Protein AF-A0A2N5K437-F1 (afdb_monomer)

Secondary structure (DSSP, 8-state):
--EEEEEEEEEEEEEE-STTS-EEEEEEEESSS---EEEEEEGGGBSS-S-GGG--TTEEEEEEEETTEEEEEEEEEESSHHHHHHHS-SSPPGGGTTS----EEEETTTTEEEES--EEETTEEE-TTT--B--

Sequence (135 aa):
MTDQRLMWVTEVHNFGGFFGGDTVTLSAVPWPEGEETTLTIDEKALDNIAARHTLAAEMLLRLDFSGERIDRAYLVAARDRTLLNQALPATPSAAALSRPTIRAYHCPACSLWFTGQPLQQGAQWVCTLCDQGLR

pLDDT: mean 89.68, std 11.96, range [52.19, 98.38]

Foldseek 3Di:
DWDKFKWAFAAWDDQDDDPPFTKTWTWTATPPGHDIDIDIATQQQEDFFQGRVLDGGQWIWIFIDDDRHTNHIYTFWGLDPVSVCSGGDPDDPPVPPPDDWDQWDADPVVSIIGGTAFDDDDPFGAHPPPRDTDD

Structure (mmCIF, N/CA/C/O backbone):
data_AF-A0A2N5K437-F1
#
_entry.id   AF-A0A2N5K437-F1
#
loop_
_atom_site.group_PDB
_atom_site.id
_atom_site.type_symbol
_atom_site.label_atom_id
_atom_site.label_alt_id
_atom_site.label_comp_id
_atom_site.label_asym_id
_atom_site.label_entity_id
_atom_site.label_seq_id
_atom_site.pdbx_PDB_ins_code
_atom_site.Cartn_x
_atom_site.Cartn_y
_atom_site.Cartn_z
_atom_site.occupancy
_atom_site.B_iso_or_equiv
_atom_site.auth_seq_id
_atom_site.auth_comp_id
_atom_site.auth_asym_id
_atom_site.auth_atom_id
_atom_site.pdbx_PDB_model_num
ATOM 1 N N . MET A 1 1 ? -10.573 -19.603 3.825 1.00 60.06 1 MET A N 1
ATOM 2 C CA . MET A 1 1 ? -9.928 -19.017 2.633 1.00 60.06 1 MET A CA 1
ATOM 3 C C . MET A 1 1 ? -9.698 -17.559 2.956 1.00 60.06 1 MET A C 1
ATOM 5 O O . MET A 1 1 ? -10.654 -16.915 3.361 1.00 60.06 1 MET A O 1
ATOM 9 N N . THR A 1 2 ? -8.458 -17.091 2.881 1.00 77.06 2 THR A N 1
ATOM 10 C CA . THR A 1 2 ? -8.138 -15.669 3.045 1.00 77.06 2 THR A CA 1
ATOM 11 C C . THR A 1 2 ? -8.431 -14.982 1.721 1.00 77.06 2 THR A C 1
ATOM 13 O O . THR A 1 2 ? -7.931 -15.430 0.689 1.00 77.06 2 THR A O 1
ATOM 16 N N . ASP A 1 3 ? -9.286 -13.966 1.742 1.00 92.50 3 ASP A N 1
ATOM 17 C CA . ASP A 1 3 ? -9.592 -13.171 0.554 1.00 92.50 3 ASP A CA 1
ATOM 18 C C . ASP A 1 3 ? -8.572 -12.036 0.455 1.00 92.50 3 ASP A C 1
ATOM 20 O O . ASP A 1 3 ? -8.419 -11.258 1.395 1.00 92.50 3 ASP A O 1
ATOM 24 N N . GLN A 1 4 ? -7.831 -11.982 -0.648 1.00 95.50 4 GLN A N 1
ATOM 25 C CA . GLN A 1 4 ? -6.765 -11.009 -0.842 1.00 95.50 4 GLN A CA 1
ATOM 26 C C . GLN A 1 4 ? -7.194 -9.953 -1.854 1.00 95.50 4 GLN A C 1
ATOM 28 O O . GLN A 1 4 ? -7.590 -10.281 -2.972 1.00 95.50 4 GLN A O 1
ATOM 33 N N . ARG A 1 5 ? -7.054 -8.676 -1.486 1.00 96.69 5 ARG A N 1
ATOM 34 C CA . ARG A 1 5 ? -7.463 -7.542 -2.325 1.00 96.69 5 ARG A CA 1
ATOM 35 C C . ARG A 1 5 ? -6.361 -6.501 -2.434 1.00 96.69 5 ARG A C 1
ATOM 37 O O . ARG A 1 5 ? -5.679 -6.203 -1.456 1.00 96.69 5 ARG A O 1
ATOM 44 N N . LEU A 1 6 ? -6.207 -5.930 -3.625 1.00 97.81 6 LEU A N 1
ATOM 45 C CA . LEU A 1 6 ? -5.368 -4.758 -3.852 1.00 97.81 6 LEU A CA 1
ATOM 46 C C . LEU A 1 6 ? -6.242 -3.508 -3.791 1.00 97.81 6 LEU A C 1
ATOM 48 O O . LEU A 1 6 ? -7.194 -3.390 -4.557 1.00 97.81 6 LEU A O 1
ATOM 52 N N . MET A 1 7 ? -5.911 -2.594 -2.884 1.00 98.38 7 MET A N 1
ATOM 53 C CA . MET A 1 7 ? -6.688 -1.391 -2.605 1.00 98.38 7 MET A CA 1
ATOM 54 C C . MET A 1 7 ? -5.792 -0.158 -2.714 1.00 98.38 7 MET A C 1
ATOM 56 O O . MET A 1 7 ? -4.755 -0.074 -2.053 1.00 98.38 7 MET A O 1
ATOM 60 N N . TRP A 1 8 ? -6.185 0.791 -3.554 1.00 98.31 8 TRP A N 1
ATOM 61 C CA . TRP A 1 8 ? -5.525 2.078 -3.719 1.00 98.31 8 TRP A CA 1
ATOM 62 C C . TRP A 1 8 ? -6.123 3.102 -2.763 1.00 98.31 8 TRP A C 1
ATOM 64 O O . TRP A 1 8 ? -7.309 3.411 -2.856 1.00 98.31 8 TRP A O 1
ATOM 74 N N . VAL A 1 9 ? -5.311 3.623 -1.849 1.00 98.31 9 VAL A N 1
ATOM 75 C CA . VAL A 1 9 ? -5.739 4.602 -0.846 1.00 98.31 9 VAL A CA 1
ATOM 76 C C . VAL A 1 9 ? -5.996 5.947 -1.521 1.00 98.31 9 VAL A C 1
ATOM 78 O O . VAL A 1 9 ? -5.093 6.523 -2.134 1.00 98.31 9 VAL A O 1
ATOM 81 N N . THR A 1 10 ? -7.215 6.458 -1.384 1.00 98.00 10 THR A N 1
ATOM 82 C CA . THR A 1 10 ? -7.635 7.756 -1.927 1.00 98.00 10 THR A CA 1
ATOM 83 C C . THR A 1 10 ? -7.561 8.856 -0.873 1.00 98.00 10 THR A C 1
ATOM 85 O O . THR A 1 10 ? -7.099 9.953 -1.172 1.00 98.00 10 THR A O 1
ATOM 88 N N . GLU A 1 11 ? -7.923 8.553 0.374 1.00 97.50 11 GLU A N 1
ATOM 89 C CA . GLU A 1 11 ? -7.914 9.509 1.485 1.00 97.50 11 GLU A CA 1
ATOM 90 C C . GLU A 1 11 ? -7.696 8.797 2.825 1.00 97.50 11 GLU A C 1
ATOM 92 O O . GLU A 1 11 ? -8.160 7.676 3.017 1.00 97.50 11 GLU A O 1
ATOM 97 N N . VAL A 1 12 ? -7.013 9.445 3.775 1.00 96.44 12 VAL A N 1
ATOM 98 C CA . VAL A 1 12 ? -6.880 8.954 5.156 1.00 96.44 12 VAL A CA 1
ATOM 99 C C . VAL A 1 12 ? -7.662 9.872 6.089 1.00 96.44 12 VAL A C 1
ATOM 101 O O . VAL A 1 12 ? -7.333 11.047 6.224 1.00 96.44 12 VAL A O 1
ATOM 104 N N . HIS A 1 13 ? -8.680 9.322 6.748 1.00 93.75 13 HIS A N 1
ATOM 105 C CA . HIS A 1 13 ? -9.656 10.089 7.529 1.00 93.75 13 HIS A CA 1
ATOM 106 C C . HIS A 1 13 ? -9.208 10.323 8.965 1.00 93.75 13 HIS A C 1
ATOM 108 O O . HIS A 1 13 ? -9.384 11.406 9.519 1.00 93.75 13 HIS A O 1
ATOM 114 N N . ASN A 1 14 ? -8.687 9.278 9.613 1.00 89.06 14 ASN A N 1
ATOM 115 C CA . ASN A 1 14 ? -8.371 9.326 11.036 1.00 89.06 14 ASN A CA 1
ATOM 116 C C . ASN A 1 14 ? -7.333 8.271 11.435 1.00 89.06 14 ASN A C 1
ATOM 118 O O . ASN A 1 14 ? -7.376 7.128 10.978 1.00 89.06 14 ASN A O 1
ATOM 122 N N . PHE A 1 15 ? -6.476 8.649 12.381 1.00 88.00 15 PHE A N 1
ATOM 123 C CA . PHE A 1 15 ? -5.646 7.757 13.182 1.00 88.00 15 PHE A CA 1
ATOM 124 C C . PHE A 1 15 ? -6.222 7.719 14.602 1.00 88.00 15 PHE A C 1
ATOM 126 O O . PHE A 1 15 ? -5.830 8.500 15.468 1.00 88.00 15 PHE A O 1
ATOM 133 N N . GLY A 1 16 ? -7.191 6.837 14.835 1.00 80.00 16 GLY A N 1
ATOM 134 C CA . GLY A 1 16 ? -7.961 6.795 16.079 1.00 80.00 16 GLY A CA 1
ATOM 135 C C . GLY A 1 16 ? -7.948 5.419 16.730 1.00 80.00 16 GLY A C 1
ATOM 136 O O . GLY A 1 16 ? -7.579 4.430 16.104 1.00 80.00 16 GLY A O 1
ATOM 137 N N . GLY A 1 17 ? -8.380 5.348 17.988 1.00 65.31 17 GLY A N 1
ATOM 138 C CA . GLY A 1 17 ? -8.677 4.078 18.640 1.00 65.31 17 GLY A CA 1
ATOM 139 C C . GLY A 1 17 ? -10.164 3.941 18.923 1.00 65.31 17 GLY A C 1
ATOM 140 O O . GLY A 1 17 ? -10.725 4.743 19.666 1.00 65.31 17 GLY A O 1
ATOM 141 N N . PHE A 1 18 ? -10.809 2.935 18.336 1.00 53.19 18 PHE A N 1
ATOM 142 C CA . PHE A 1 18 ? -12.171 2.543 18.694 1.00 53.19 18 PHE A CA 1
ATOM 143 C C . PHE A 1 18 ? -12.078 1.302 19.5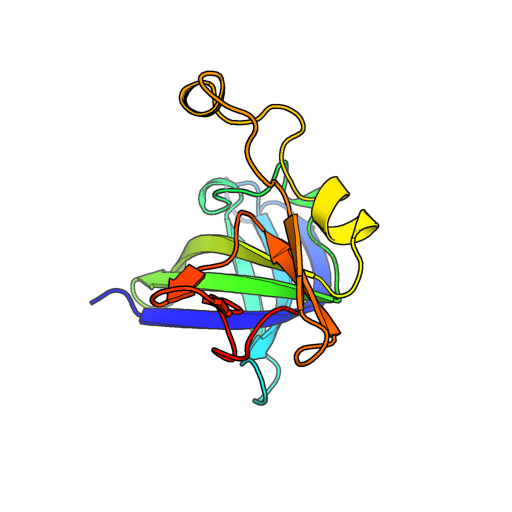91 1.00 53.19 18 PHE A C 1
ATOM 145 O O . PHE A 1 18 ? -11.422 0.333 19.228 1.00 53.19 18 PHE A O 1
ATOM 152 N N . PHE A 1 19 ? -12.649 1.378 20.799 1.00 52.19 19 PHE A N 1
ATOM 153 C CA . PHE A 1 19 ? -12.682 0.318 21.823 1.00 52.19 19 PHE A CA 1
ATOM 154 C C . PHE A 1 19 ? -11.427 -0.585 21.897 1.00 52.19 19 PHE A C 1
ATOM 156 O O . PHE A 1 19 ? -11.496 -1.791 21.680 1.00 52.19 19 PHE A O 1
ATOM 163 N N . GLY A 1 20 ? -10.284 -0.006 22.286 1.00 55.31 20 GLY A N 1
ATOM 164 C CA . GLY A 1 20 ? -9.150 -0.773 22.828 1.00 55.31 20 GLY A CA 1
ATOM 165 C C . GLY A 1 20 ? -7.991 -1.102 21.881 1.00 55.31 20 GLY A C 1
ATOM 166 O O . GLY A 1 20 ? -7.134 -1.900 22.260 1.00 55.31 20 GLY A O 1
ATOM 167 N N . GLY A 1 21 ? -7.910 -0.494 20.694 1.00 66.19 21 GLY A N 1
ATOM 168 C CA . GLY A 1 21 ? -6.759 -0.656 19.797 1.00 66.19 21 GLY A CA 1
ATOM 169 C C . GLY A 1 21 ? -6.443 0.598 18.990 1.00 66.19 21 GLY A C 1
ATOM 170 O O . GLY A 1 21 ? -7.323 1.419 18.762 1.00 66.19 21 GLY A O 1
ATOM 171 N N . ASP A 1 22 ? -5.188 0.748 18.571 1.00 89.25 22 ASP A N 1
ATOM 172 C CA . ASP A 1 22 ? -4.770 1.758 17.601 1.00 89.25 22 ASP A CA 1
ATOM 173 C C . ASP A 1 22 ? -5.207 1.330 16.190 1.00 89.25 22 ASP A C 1
ATOM 175 O O . ASP A 1 22 ? -4.894 0.221 15.753 1.00 89.25 22 ASP A O 1
ATOM 179 N N . THR A 1 23 ? -5.930 2.192 15.472 1.00 92.75 23 THR A N 1
ATOM 180 C CA . THR A 1 23 ? -6.449 1.917 14.121 1.00 92.75 23 THR A CA 1
ATOM 181 C C . THR A 1 23 ? -6.200 3.088 13.170 1.00 92.75 23 THR A C 1
ATOM 183 O O . THR A 1 23 ? -5.908 4.215 13.584 1.00 92.75 23 THR A O 1
ATOM 186 N N . VAL A 1 24 ? -6.336 2.827 11.874 1.00 94.25 24 VAL A N 1
ATOM 187 C CA . VAL A 1 24 ? -6.417 3.842 10.820 1.00 94.25 24 VAL A CA 1
ATOM 188 C C . VAL A 1 24 ? -7.692 3.623 10.019 1.00 94.25 24 VAL A C 1
ATOM 190 O O . VAL A 1 24 ? -8.015 2.493 9.661 1.00 94.25 24 VAL A O 1
ATOM 193 N N . THR A 1 25 ? -8.424 4.702 9.752 1.00 95.44 25 THR A N 1
ATOM 194 C CA . THR A 1 25 ? -9.591 4.689 8.863 1.00 95.44 25 THR A CA 1
ATOM 195 C C . THR A 1 25 ? -9.273 5.481 7.603 1.00 95.44 25 THR A C 1
ATOM 197 O O . THR A 1 25 ? -8.782 6.606 7.695 1.00 95.44 25 THR A O 1
ATOM 200 N N . LEU A 1 26 ? -9.534 4.893 6.438 1.00 97.19 26 LEU A N 1
ATOM 201 C CA . LEU A 1 26 ? -9.188 5.447 5.128 1.00 97.19 26 LEU A CA 1
ATOM 202 C C . LEU A 1 26 ? -10.243 5.094 4.073 1.00 97.19 26 LEU A C 1
ATOM 204 O O . LEU A 1 26 ? -10.962 4.111 4.233 1.00 97.19 26 LEU A O 1
ATOM 208 N N . SER A 1 27 ? -10.325 5.885 3.009 1.00 98.12 27 SER A N 1
ATOM 209 C CA . SER A 1 27 ? -11.020 5.518 1.774 1.00 98.12 27 SER A CA 1
ATOM 210 C C . SER A 1 27 ? -10.037 4.855 0.816 1.00 98.12 27 SER A C 1
ATOM 212 O O . SER A 1 27 ? -8.879 5.272 0.699 1.00 98.12 27 SER A O 1
ATOM 214 N N . ALA A 1 28 ? -10.491 3.809 0.132 1.00 98.12 28 ALA A N 1
ATOM 215 C CA . ALA A 1 28 ? -9.721 3.164 -0.916 1.00 98.12 28 ALA A CA 1
ATOM 216 C C . ALA A 1 28 ? -10.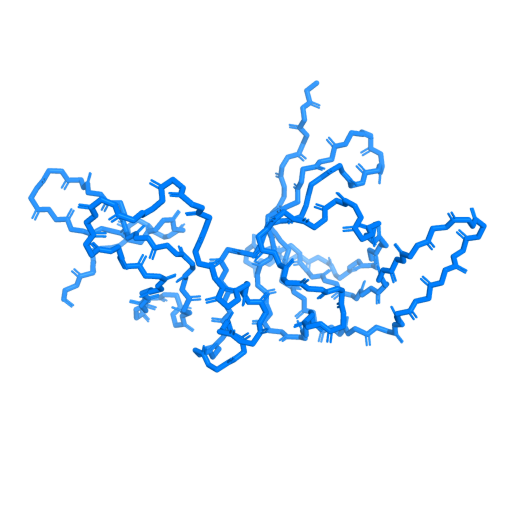612 2.599 -2.021 1.00 98.12 28 ALA A C 1
ATOM 218 O O . ALA A 1 28 ? -11.736 2.167 -1.776 1.00 98.12 28 ALA A O 1
ATOM 219 N N . VAL A 1 29 ? -10.063 2.526 -3.228 1.00 98.19 29 VAL A N 1
ATOM 220 C CA . VAL A 1 29 ? -10.694 1.879 -4.384 1.00 98.19 29 VAL A CA 1
ATOM 221 C C . VAL A 1 29 ? -9.987 0.557 -4.692 1.00 98.19 29 VAL A C 1
ATOM 223 O O . VAL A 1 29 ? -8.763 0.480 -4.552 1.00 98.19 29 VAL A O 1
ATOM 226 N N . PRO A 1 30 ? -10.701 -0.500 -5.111 1.00 97.62 30 PRO A N 1
ATOM 227 C CA . PRO A 1 30 ? -10.066 -1.677 -5.688 1.00 97.62 30 PRO A CA 1
ATOM 228 C C . PRO A 1 30 ? -9.151 -1.289 -6.852 1.00 97.62 30 PRO A C 1
ATOM 230 O O . PRO A 1 30 ? -9.501 -0.447 -7.677 1.00 97.62 30 PRO A O 1
ATOM 233 N N . TRP A 1 31 ? -7.969 -1.896 -6.917 1.00 94.94 31 TRP A N 1
ATOM 234 C CA . TRP A 1 31 ? -7.041 -1.683 -8.024 1.00 94.94 31 TRP A CA 1
ATOM 235 C C . TRP A 1 31 ? -7.295 -2.688 -9.162 1.00 94.94 31 TRP A C 1
ATOM 237 O O . TRP A 1 31 ? -7.427 -3.883 -8.885 1.00 94.94 31 TRP A O 1
ATOM 247 N N . PRO A 1 32 ? -7.260 -2.268 -10.443 1.00 91.81 32 PRO A N 1
ATOM 248 C CA . PRO A 1 32 ? -7.018 -0.899 -10.916 1.00 91.81 32 PRO A CA 1
ATOM 249 C C . PRO A 1 32 ? -8.255 0.005 -10.876 1.00 91.81 32 PRO A C 1
ATOM 251 O O . PRO A 1 32 ? -8.108 1.223 -10.887 1.00 91.81 32 PRO A O 1
ATOM 254 N N . GLU A 1 33 ? -9.451 -0.579 -10.838 1.00 91.44 33 GLU A N 1
ATOM 255 C CA . GLU A 1 33 ? -10.723 0.137 -10.884 1.00 91.44 33 GLU A CA 1
ATOM 256 C C . GLU A 1 33 ? -11.752 -0.555 -9.981 1.00 91.44 33 GLU A C 1
ATOM 258 O O . GLU A 1 33 ? -11.733 -1.778 -9.811 1.00 91.44 33 GLU A O 1
ATOM 263 N N . GLY A 1 34 ? -12.677 0.227 -9.429 1.00 94.62 34 GLY A N 1
ATOM 264 C CA . GLY A 1 34 ? -13.763 -0.251 -8.582 1.00 94.62 34 GLY A CA 1
ATOM 265 C C . GLY A 1 34 ? -14.467 0.898 -7.866 1.00 94.62 34 GLY A C 1
ATOM 266 O O . GLY A 1 34 ? -14.134 2.066 -8.067 1.00 94.62 34 GLY A O 1
ATOM 267 N N . GLU A 1 35 ? -15.448 0.564 -7.033 1.00 96.44 35 GLU A N 1
ATOM 268 C CA . GLU A 1 35 ? -16.143 1.540 -6.192 1.00 96.44 35 GLU A CA 1
ATOM 269 C C . GLU A 1 35 ? -15.327 1.847 -4.932 1.00 96.44 35 GLU A C 1
ATOM 271 O O . GLU A 1 35 ? -14.696 0.958 -4.354 1.00 96.44 35 GLU A O 1
ATOM 276 N N . GLU A 1 36 ? -15.319 3.114 -4.517 1.00 97.12 36 GLU A N 1
ATOM 277 C CA . GLU A 1 36 ? -14.642 3.525 -3.292 1.00 97.12 36 GLU A CA 1
ATOM 278 C C . GLU A 1 36 ? -15.323 2.915 -2.065 1.00 97.12 36 GLU A C 1
ATOM 280 O O . GLU A 1 36 ? -16.546 2.914 -1.937 1.00 97.12 36 GLU A O 1
ATOM 285 N N . THR A 1 37 ? -14.514 2.414 -1.137 1.00 96.75 37 THR A N 1
ATOM 286 C CA . THR A 1 37 ? -14.971 1.877 0.140 1.00 96.75 37 THR A CA 1
ATOM 287 C C . THR A 1 37 ? -14.148 2.446 1.282 1.00 96.75 37 THR A C 1
ATOM 289 O O . THR A 1 37 ? -12.934 2.631 1.178 1.00 96.75 37 THR A O 1
ATOM 292 N N . THR A 1 38 ? -14.804 2.657 2.418 1.00 96.88 38 THR A N 1
ATOM 293 C CA . THR A 1 38 ? -14.127 2.982 3.673 1.00 96.88 38 THR A CA 1
ATOM 294 C C . THR A 1 38 ? -13.592 1.704 4.310 1.00 96.88 38 THR A C 1
ATOM 296 O O . THR A 1 38 ? -14.297 0.699 4.393 1.00 96.88 38 THR A O 1
ATOM 299 N N . LEU A 1 39 ? -12.345 1.741 4.768 1.00 95.94 39 LEU A N 1
ATOM 300 C CA . LEU A 1 39 ? -11.657 0.644 5.439 1.00 95.94 39 LEU A CA 1
ATOM 301 C C . LEU A 1 39 ? -11.151 1.110 6.802 1.00 95.94 39 LEU A C 1
ATOM 303 O O . LEU A 1 39 ? -10.630 2.218 6.932 1.00 95.94 39 LEU A O 1
ATOM 307 N N . THR A 1 40 ? -11.234 0.229 7.796 1.00 95.12 40 THR A N 1
ATOM 308 C CA . THR A 1 40 ? -10.594 0.411 9.102 1.00 95.12 40 THR A CA 1
ATOM 309 C C . THR A 1 40 ? -9.579 -0.706 9.305 1.00 95.12 40 THR A C 1
ATOM 311 O O . THR A 1 40 ? -9.926 -1.884 9.252 1.00 95.12 40 THR A O 1
ATOM 314 N N . ILE A 1 41 ? -8.316 -0.335 9.512 1.00 95.19 41 ILE A N 1
ATOM 315 C CA . ILE A 1 41 ? -7.193 -1.263 9.657 1.00 95.19 41 ILE A CA 1
ATOM 316 C C . ILE A 1 41 ? -6.647 -1.137 11.077 1.00 95.19 41 ILE A C 1
ATOM 318 O O . ILE A 1 41 ? -6.261 -0.047 11.507 1.00 95.19 41 ILE A O 1
ATOM 322 N N . ASP A 1 42 ? -6.588 -2.255 11.796 1.00 94.00 42 ASP A N 1
ATOM 323 C CA . ASP A 1 42 ? -5.896 -2.329 13.083 1.00 94.00 42 ASP A CA 1
ATOM 324 C C . ASP A 1 42 ? -4.390 -2.118 12.874 1.00 94.00 42 ASP A C 1
ATOM 326 O O . ASP A 1 42 ? -3.798 -2.721 11.982 1.00 94.00 42 ASP A O 1
ATOM 330 N N . GLU A 1 43 ? -3.721 -1.341 13.729 1.00 93.81 43 GLU A N 1
ATOM 331 C CA . GLU A 1 43 ? -2.270 -1.114 13.619 1.00 93.81 43 GLU A CA 1
ATOM 332 C C . GLU A 1 43 ? -1.477 -2.427 13.661 1.00 93.81 43 GLU A C 1
ATOM 334 O O . GLU A 1 43 ? -0.478 -2.579 12.966 1.00 93.81 43 GLU A O 1
ATOM 339 N N . LYS A 1 44 ? -1.968 -3.422 14.406 1.00 93.50 44 LYS A N 1
ATOM 340 C CA . LYS A 1 44 ? -1.365 -4.762 14.469 1.00 93.50 44 LYS A CA 1
ATOM 341 C C . LYS A 1 44 ? -1.444 -5.540 13.152 1.00 93.50 44 LYS A C 1
ATOM 343 O O . LYS A 1 44 ? -0.704 -6.504 12.998 1.00 93.50 44 LYS A O 1
ATOM 348 N N . ALA A 1 45 ? -2.341 -5.163 12.241 1.00 95.38 45 ALA A N 1
ATOM 349 C CA . ALA A 1 45 ? -2.436 -5.760 10.913 1.00 95.38 45 ALA A CA 1
ATOM 350 C C . ALA A 1 45 ? -1.415 -5.154 9.930 1.00 95.38 45 ALA A C 1
ATOM 352 O O . ALA A 1 45 ? -1.218 -5.704 8.848 1.00 95.38 45 ALA A O 1
ATOM 353 N N . LEU A 1 46 ? -0.755 -4.039 10.271 1.00 95.38 46 LEU A N 1
ATOM 354 C CA . LEU A 1 46 ? 0.277 -3.425 9.434 1.00 95.38 46 LEU A CA 1
ATOM 355 C C . LEU A 1 46 ? 1.551 -4.283 9.447 1.00 95.38 46 LEU A C 1
ATOM 357 O O . LEU A 1 46 ? 2.162 -4.479 10.493 1.00 95.38 46 LEU A O 1
ATOM 361 N N . ASP A 1 47 ? 1.964 -4.786 8.282 1.00 94.94 47 ASP A N 1
ATOM 362 C CA . ASP A 1 47 ? 3.057 -5.767 8.201 1.00 94.94 47 ASP A CA 1
ATOM 363 C C . ASP A 1 47 ? 4.422 -5.145 7.875 1.00 94.94 47 ASP A C 1
ATOM 365 O O . ASP A 1 47 ? 5.397 -5.322 8.601 1.00 94.94 47 ASP A O 1
ATOM 369 N N . ASN A 1 48 ? 4.510 -4.401 6.772 1.00 94.31 48 ASN A N 1
ATOM 370 C CA . ASN A 1 48 ? 5.741 -3.746 6.316 1.00 94.31 48 ASN A CA 1
ATOM 371 C C . ASN A 1 48 ? 5.649 -2.216 6.377 1.00 94.31 48 ASN A C 1
ATOM 373 O O . ASN A 1 48 ? 6.375 -1.533 5.659 1.00 94.31 48 ASN A O 1
ATOM 377 N N . ILE A 1 49 ? 4.756 -1.684 7.206 1.00 94.69 49 ILE A N 1
ATOM 378 C CA . ILE A 1 49 ? 4.532 -0.248 7.380 1.00 94.69 49 ILE A CA 1
ATOM 379 C C . ILE A 1 49 ? 5.043 0.141 8.768 1.00 94.69 49 ILE A C 1
ATOM 381 O O . ILE A 1 49 ? 4.752 -0.535 9.749 1.00 94.69 49 ILE A O 1
ATOM 385 N N . ALA A 1 50 ? 5.833 1.210 8.849 1.00 93.00 50 ALA A N 1
ATOM 386 C CA . ALA A 1 50 ? 6.551 1.610 10.056 1.00 93.00 50 ALA A CA 1
ATOM 387 C C . ALA A 1 50 ? 5.613 1.994 11.204 1.00 93.00 50 ALA A C 1
ATOM 389 O O . ALA A 1 50 ? 5.878 1.657 12.355 1.00 93.00 50 ALA A O 1
ATOM 390 N N . ALA A 1 51 ? 4.545 2.722 10.883 1.00 92.19 51 ALA A N 1
ATOM 391 C CA . ALA A 1 51 ? 3.513 3.128 11.827 1.00 92.19 51 ALA A CA 1
ATOM 392 C C . ALA A 1 51 ? 2.256 3.577 11.080 1.00 92.19 51 ALA A C 1
ATOM 394 O O . ALA A 1 51 ? 2.341 4.074 9.953 1.00 92.19 51 ALA A O 1
ATOM 395 N N . ARG A 1 52 ? 1.088 3.491 11.724 1.00 93.06 52 ARG A N 1
ATOM 396 C CA . ARG A 1 52 ? -0.194 3.862 11.095 1.00 93.06 52 ARG A CA 1
ATOM 397 C C . ARG A 1 52 ? -0.212 5.275 10.503 1.00 93.06 52 ARG A C 1
ATOM 399 O O . ARG A 1 52 ? -0.726 5.454 9.411 1.00 93.06 52 ARG A O 1
ATOM 406 N N . HIS A 1 53 ? 0.420 6.247 11.166 1.00 93.38 53 HIS A N 1
ATOM 407 C CA . HIS A 1 53 ? 0.459 7.655 10.742 1.00 93.38 53 HIS A CA 1
ATOM 408 C C . HIS A 1 53 ? 1.300 7.907 9.482 1.00 93.38 53 HIS A C 1
ATOM 410 O O . HIS A 1 53 ? 1.332 9.025 8.979 1.00 93.38 53 HIS A O 1
ATOM 416 N N . THR A 1 54 ? 2.011 6.889 8.996 1.00 94.81 54 THR A N 1
ATOM 417 C CA . THR A 1 54 ? 2.781 6.965 7.750 1.00 94.81 54 THR A CA 1
ATOM 418 C C . THR A 1 54 ? 1.980 6.520 6.529 1.00 94.81 54 THR A C 1
ATOM 420 O O . THR A 1 54 ? 2.444 6.705 5.408 1.00 94.81 54 THR A O 1
ATOM 423 N N . LEU A 1 55 ? 0.780 5.959 6.725 1.00 95.81 55 LEU A N 1
ATOM 424 C CA . LEU A 1 55 ? -0.152 5.712 5.630 1.00 95.81 55 LEU A CA 1
ATOM 425 C C . LEU A 1 55 ? -0.667 7.036 5.075 1.00 95.81 55 LEU A C 1
ATOM 427 O O . LEU A 1 55 ? -1.056 7.932 5.824 1.00 95.81 55 LEU A O 1
ATOM 431 N N . ALA A 1 56 ? -0.702 7.123 3.753 1.00 96.88 56 ALA A N 1
ATOM 432 C CA . ALA A 1 56 ? -1.170 8.287 3.027 1.00 96.88 56 ALA A CA 1
ATOM 433 C C . ALA A 1 56 ? -1.949 7.859 1.780 1.00 96.88 56 ALA A C 1
ATOM 435 O O . ALA A 1 56 ? -1.901 6.697 1.363 1.00 96.88 56 ALA A O 1
ATOM 436 N N . ALA A 1 57 ? -2.643 8.825 1.180 1.00 97.50 57 ALA A N 1
ATOM 437 C CA . ALA A 1 57 ? -3.179 8.679 -0.164 1.00 97.50 57 ALA A CA 1
ATOM 438 C C . ALA A 1 57 ? -2.073 8.301 -1.163 1.00 97.50 57 ALA A C 1
ATOM 440 O O . ALA A 1 57 ? -0.884 8.523 -0.928 1.00 97.50 57 ALA A O 1
ATOM 441 N N . GLU A 1 58 ? -2.492 7.735 -2.290 1.00 97.75 58 GLU A N 1
ATOM 442 C CA . GLU A 1 58 ? -1.614 7.292 -3.374 1.00 97.75 58 GLU A CA 1
ATOM 443 C C . GLU A 1 58 ? -0.705 6.098 -3.033 1.00 97.75 58 GLU A C 1
ATOM 445 O O . GLU A 1 58 ? 0.330 5.869 -3.673 1.00 97.75 58 GLU A O 1
ATOM 450 N N . MET A 1 59 ? -1.099 5.317 -2.026 1.00 98.31 59 MET A N 1
ATOM 451 C CA . MET A 1 59 ? -0.486 4.041 -1.671 1.00 98.31 59 MET A CA 1
ATOM 452 C C . MET A 1 59 ? -1.348 2.874 -2.150 1.00 98.31 59 MET A C 1
ATOM 454 O O . MET A 1 59 ? -2.570 2.897 -2.037 1.00 98.31 59 MET A O 1
ATOM 458 N N . LEU A 1 60 ? -0.701 1.820 -2.638 1.00 98.38 60 LEU A N 1
ATOM 459 C CA . LEU A 1 60 ? -1.330 0.554 -2.991 1.00 98.38 60 LEU A CA 1
ATOM 460 C C . LEU A 1 60 ? -1.082 -0.460 -1.877 1.00 98.38 60 LEU A C 1
ATOM 462 O O . LEU A 1 60 ? 0.058 -0.879 -1.646 1.00 98.38 60 LEU A O 1
ATOM 466 N N . LEU A 1 61 ? -2.155 -0.884 -1.219 1.00 98.38 61 LEU A N 1
ATOM 467 C CA . LEU A 1 61 ? -2.120 -1.887 -0.166 1.00 98.38 61 LEU A CA 1
ATOM 468 C C . LEU A 1 61 ? -2.610 -3.231 -0.696 1.00 98.38 61 LEU A C 1
ATOM 470 O O . LEU A 1 61 ? -3.603 -3.306 -1.412 1.00 98.38 61 LEU A O 1
ATOM 474 N N . ARG A 1 62 ? -1.941 -4.305 -0.290 1.00 98.06 62 ARG A N 1
ATOM 475 C CA . ARG A 1 62 ? -2.468 -5.664 -0.362 1.00 98.06 62 ARG A CA 1
ATOM 476 C C . ARG A 1 62 ? -3.037 -6.020 0.997 1.00 98.06 62 ARG A C 1
ATOM 478 O 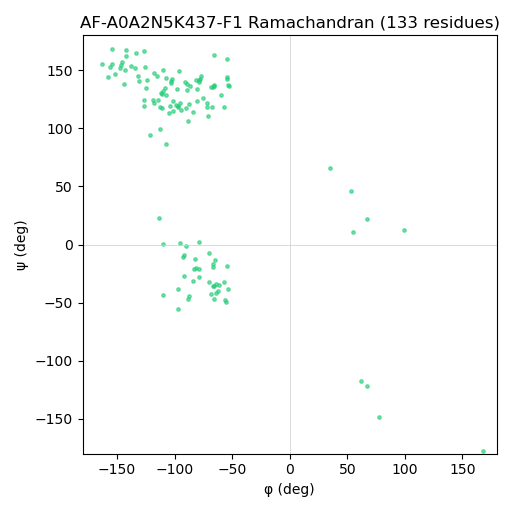O . ARG A 1 62 ? -2.305 -6.017 1.987 1.00 98.06 62 ARG A O 1
ATOM 485 N N . LEU A 1 63 ? -4.332 -6.287 1.018 1.00 98.00 63 LEU A N 1
ATOM 486 C CA . LEU A 1 63 ? -5.099 -6.573 2.215 1.00 98.00 63 LEU A CA 1
ATOM 487 C C . LEU A 1 63 ? -5.519 -8.036 2.210 1.00 98.00 63 LEU A C 1
ATOM 489 O O . LEU A 1 63 ? -6.084 -8.505 1.224 1.00 98.00 63 LEU A O 1
ATOM 493 N N . ASP A 1 64 ? -5.264 -8.722 3.315 1.00 97.81 64 ASP A N 1
ATOM 494 C CA . ASP A 1 64 ? -5.709 -10.088 3.550 1.00 97.81 64 ASP A CA 1
ATOM 495 C C . ASP A 1 64 ? -6.892 -10.051 4.529 1.00 97.81 64 ASP A C 1
ATOM 497 O O . ASP A 1 64 ? -6.755 -9.583 5.664 1.00 97.81 64 ASP A O 1
ATOM 501 N N . PHE A 1 65 ? -8.053 -10.531 4.086 1.00 95.12 65 PHE A N 1
ATOM 502 C CA . PHE A 1 65 ? -9.299 -10.529 4.849 1.00 95.12 65 PHE A CA 1
ATOM 503 C C . PHE A 1 65 ? -9.619 -11.901 5.451 1.00 95.12 65 PHE A C 1
ATOM 505 O O . PHE A 1 65 ? -9.462 -12.946 4.807 1.00 95.12 65 PHE A O 1
ATOM 512 N N . SER A 1 66 ? -10.171 -11.874 6.663 1.00 93.25 66 SER A N 1
ATOM 513 C CA . SER A 1 66 ? -10.846 -12.993 7.320 1.00 93.25 66 SER A CA 1
ATOM 514 C C . SER A 1 66 ? -12.279 -12.582 7.650 1.00 93.25 66 SER A C 1
ATOM 516 O O . SER A 1 66 ? -12.560 -11.911 8.645 1.00 93.25 66 SER A O 1
ATOM 518 N N . GLY A 1 67 ? -13.196 -12.924 6.741 1.00 91.00 67 GLY A N 1
ATOM 519 C CA . GLY A 1 67 ? -14.540 -12.347 6.732 1.00 91.00 67 GLY A CA 1
ATOM 520 C C . GLY A 1 67 ? -14.479 -10.861 6.376 1.00 91.00 67 GLY A C 1
ATOM 521 O O . GLY A 1 67 ? -13.964 -10.502 5.321 1.00 91.00 67 GLY A O 1
ATOM 522 N N . GLU A 1 68 ? -14.985 -10.003 7.260 1.00 88.81 68 GLU A N 1
ATOM 523 C CA . GLU A 1 68 ? -14.964 -8.540 7.091 1.00 88.81 68 GLU A CA 1
ATOM 524 C C . GLU A 1 68 ? -13.735 -7.876 7.731 1.00 88.81 68 GLU A C 1
ATOM 526 O O . GLU A 1 68 ? -13.467 -6.697 7.505 1.00 88.81 68 GLU A O 1
ATOM 531 N N . ARG A 1 69 ? -12.967 -8.625 8.531 1.00 91.38 69 ARG A N 1
ATOM 532 C CA . ARG A 1 69 ? -11.797 -8.112 9.245 1.00 91.38 69 ARG A CA 1
ATOM 533 C C . ARG A 1 69 ? -10.553 -8.177 8.363 1.00 91.38 69 ARG A C 1
ATOM 535 O O . ARG A 1 69 ? -10.292 -9.197 7.728 1.00 91.38 69 ARG A O 1
ATOM 542 N N . ILE A 1 70 ? -9.759 -7.109 8.390 1.00 95.94 70 ILE A N 1
ATOM 543 C CA . ILE A 1 70 ? -8.428 -7.065 7.778 1.00 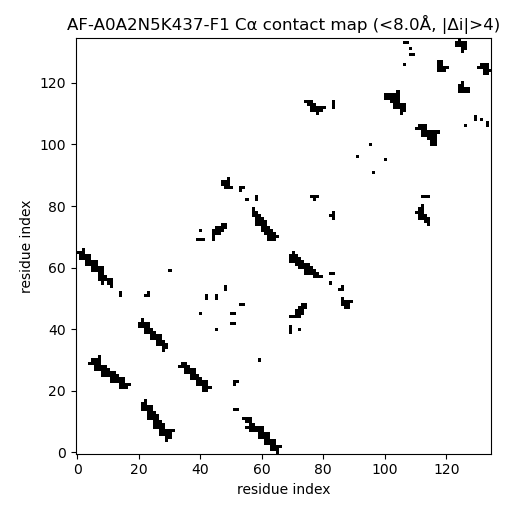95.94 70 ILE A CA 1
ATOM 544 C C . ILE A 1 70 ? -7.425 -7.656 8.770 1.00 95.94 70 ILE A C 1
ATOM 546 O O . ILE A 1 70 ? -7.179 -7.082 9.831 1.00 95.94 70 ILE A O 1
ATOM 550 N N . ASP A 1 71 ? -6.843 -8.797 8.416 1.00 95.50 71 ASP A N 1
ATOM 551 C CA . ASP A 1 71 ? -5.839 -9.478 9.238 1.00 95.50 71 ASP A CA 1
ATOM 552 C C . ASP A 1 71 ? -4.414 -9.051 8.879 1.00 95.50 71 ASP A C 1
ATOM 554 O O . ASP A 1 71 ? -3.528 -9.078 9.734 1.00 95.50 71 ASP A O 1
ATOM 558 N N . ARG A 1 72 ? -4.187 -8.626 7.630 1.00 97.19 72 ARG A N 1
ATOM 559 C CA . ARG A 1 72 ? -2.894 -8.104 7.176 1.00 97.19 72 ARG A CA 1
ATOM 560 C C . ARG A 1 72 ? -3.076 -6.978 6.171 1.00 97.19 72 ARG A C 1
ATOM 562 O O . ARG A 1 72 ? -3.878 -7.092 5.250 1.00 97.19 72 ARG A O 1
ATOM 569 N N . ALA A 1 73 ? -2.268 -5.938 6.307 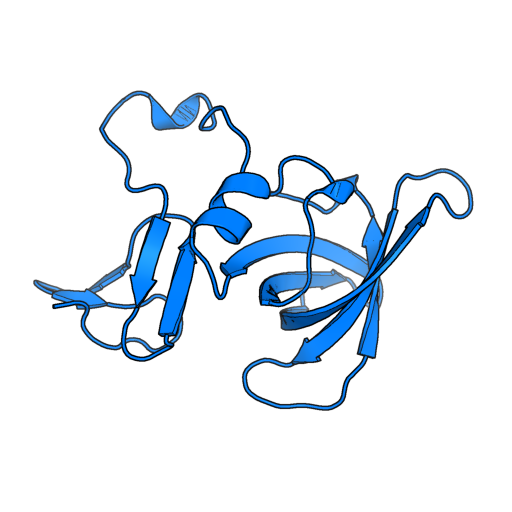1.00 97.56 73 ALA A N 1
ATOM 570 C CA . ALA A 1 73 ? -2.114 -4.859 5.351 1.00 97.56 73 ALA A CA 1
ATOM 571 C C . ALA A 1 73 ? -0.632 -4.701 4.997 1.00 97.56 73 ALA A C 1
ATOM 573 O O . ALA A 1 73 ? 0.217 -4.437 5.853 1.00 97.56 73 ALA A O 1
ATOM 574 N N . TYR A 1 74 ? -0.327 -4.878 3.715 1.00 97.19 74 TYR A N 1
ATOM 575 C CA . TYR A 1 74 ? 1.021 -4.802 3.170 1.00 97.19 74 TYR A CA 1
ATOM 576 C C . TYR A 1 74 ? 1.110 -3.686 2.132 1.00 97.19 74 TYR A C 1
ATOM 578 O O . TYR A 1 74 ? 0.382 -3.705 1.143 1.00 97.19 74 TYR A O 1
ATOM 586 N N . LEU A 1 75 ? 2.032 -2.746 2.306 1.00 97.56 75 LEU A N 1
ATOM 587 C CA . LEU A 1 75 ? 2.335 -1.723 1.313 1.00 97.56 75 LEU A CA 1
ATOM 588 C C . LEU A 1 75 ? 3.059 -2.352 0.119 1.00 97.56 75 LEU A C 1
ATOM 590 O O . LEU A 1 75 ? 4.211 -2.783 0.227 1.00 97.56 75 LEU A O 1
ATOM 594 N N . VAL A 1 76 ? 2.379 -2.410 -1.023 1.00 97.31 76 VAL A N 1
ATOM 595 C CA . VAL A 1 76 ? 2.909 -2.964 -2.276 1.00 97.31 76 VAL A CA 1
ATOM 596 C C . VAL A 1 76 ? 3.626 -1.892 -3.076 1.00 97.31 76 VAL A C 1
ATOM 598 O O . VAL A 1 76 ? 4.727 -2.127 -3.570 1.00 97.31 76 VAL A O 1
ATOM 601 N N . ALA A 1 77 ? 3.001 -0.727 -3.218 1.00 97.69 77 ALA A N 1
ATOM 602 C CA . ALA A 1 77 ? 3.526 0.357 -4.028 1.00 97.69 77 ALA A CA 1
ATOM 603 C C . ALA A 1 77 ? 3.015 1.719 -3.555 1.00 97.69 77 ALA A C 1
ATOM 605 O O . ALA A 1 77 ? 2.080 1.798 -2.764 1.00 97.69 77 ALA A O 1
ATOM 606 N N . ALA A 1 78 ? 3.606 2.790 -4.068 1.00 98.00 78 ALA A N 1
ATOM 607 C CA . ALA A 1 78 ? 3.084 4.144 -3.960 1.00 98.00 78 ALA A CA 1
ATOM 608 C C . ALA A 1 78 ? 3.341 4.913 -5.259 1.00 98.00 78 ALA A C 1
ATOM 610 O O . ALA A 1 78 ? 4.191 4.525 -6.070 1.00 98.00 78 ALA A O 1
ATOM 611 N N . ARG A 1 79 ? 2.624 6.021 -5.451 1.00 97.19 79 ARG A N 1
ATOM 612 C CA . ARG A 1 79 ? 2.843 6.915 -6.595 1.00 97.19 79 ARG A CA 1
ATOM 613 C C . ARG A 1 79 ? 4.238 7.533 -6.587 1.00 97.19 79 ARG A C 1
ATOM 615 O O . ARG A 1 79 ? 4.874 7.614 -7.635 1.00 97.19 79 ARG A O 1
ATOM 622 N N . ASP A 1 80 ? 4.721 7.915 -5.408 1.00 95.38 80 ASP A N 1
ATOM 623 C CA . ASP A 1 80 ? 6.016 8.566 -5.227 1.00 95.38 80 ASP A CA 1
ATOM 624 C C . ASP A 1 80 ? 6.979 7.747 -4.353 1.00 95.38 80 ASP A C 1
ATOM 626 O O . ASP A 1 80 ? 6.591 7.066 -3.398 1.00 95.38 80 ASP A O 1
ATOM 630 N N . ARG A 1 81 ? 8.277 7.850 -4.659 1.00 95.25 81 ARG A N 1
ATOM 631 C CA . ARG A 1 81 ? 9.337 7.157 -3.916 1.00 95.25 81 ARG A CA 1
ATOM 632 C C . ARG A 1 81 ? 9.466 7.665 -2.481 1.00 95.25 81 ARG A C 1
ATOM 634 O O . ARG A 1 81 ? 9.807 6.890 -1.588 1.00 95.25 81 ARG A O 1
ATOM 641 N N . THR A 1 82 ? 9.262 8.959 -2.261 1.00 94.69 82 THR A N 1
ATOM 642 C CA . THR A 1 82 ? 9.349 9.589 -0.939 1.00 94.69 82 THR A CA 1
ATOM 643 C C . THR A 1 82 ? 8.236 9.064 -0.048 1.00 94.69 82 THR A C 1
ATOM 645 O O . THR A 1 82 ? 8.539 8.605 1.050 1.00 94.69 82 THR A O 1
ATOM 648 N N . LEU A 1 83 ? 6.998 9.022 -0.557 1.00 94.94 83 LEU A N 1
ATOM 649 C CA . LEU A 1 83 ? 5.851 8.424 0.138 1.00 94.94 83 LEU A CA 1
ATOM 650 C C . LEU A 1 83 ? 6.130 6.967 0.522 1.00 94.94 83 LEU A C 1
ATOM 652 O O . LEU A 1 83 ? 5.997 6.592 1.686 1.00 94.94 83 LEU A O 1
ATOM 656 N N . LEU A 1 84 ? 6.608 6.162 -0.434 1.00 95.50 84 LEU A N 1
ATOM 657 C CA . LEU A 1 84 ? 6.972 4.767 -0.183 1.00 95.50 84 LEU A CA 1
ATOM 658 C C . LEU A 1 84 ? 8.011 4.643 0.945 1.00 95.50 84 LEU A C 1
ATOM 660 O O . LEU A 1 84 ? 7.863 3.840 1.861 1.00 95.50 84 LEU A O 1
ATOM 664 N N . ASN A 1 85 ? 9.074 5.447 0.894 1.00 93.31 85 ASN A N 1
ATOM 665 C CA . ASN A 1 85 ? 10.160 5.385 1.871 1.00 93.31 85 ASN A CA 1
ATOM 666 C C . ASN A 1 85 ? 9.759 5.877 3.265 1.00 93.31 85 ASN A C 1
ATOM 668 O O . ASN A 1 85 ? 10.318 5.373 4.237 1.00 93.31 85 ASN A O 1
ATOM 672 N N . GLN A 1 86 ? 8.852 6.854 3.354 1.00 93.94 86 GLN A N 1
ATOM 673 C CA . GLN A 1 86 ? 8.314 7.361 4.620 1.00 93.94 86 GLN A CA 1
ATOM 674 C C . GLN A 1 86 ? 7.465 6.304 5.329 1.00 93.94 86 GLN A C 1
ATOM 676 O O . GLN A 1 86 ? 7.523 6.203 6.552 1.00 93.94 86 GLN A O 1
ATOM 681 N N . ALA A 1 87 ? 6.725 5.495 4.567 1.00 94.12 87 ALA A N 1
ATOM 682 C CA . ALA A 1 87 ? 5.901 4.425 5.116 1.00 94.12 87 ALA A CA 1
ATOM 683 C C . ALA A 1 87 ? 6.686 3.167 5.500 1.00 94.12 87 ALA A C 1
ATOM 685 O O . ALA A 1 87 ? 6.274 2.435 6.395 1.00 94.12 87 ALA A O 1
ATOM 686 N N . LEU A 1 88 ? 7.820 2.890 4.855 1.00 93.06 88 LEU A N 1
ATOM 687 C CA . LEU A 1 88 ? 8.617 1.698 5.145 1.00 93.06 88 LEU A CA 1
ATOM 688 C C . LEU A 1 88 ? 9.484 1.864 6.414 1.00 93.06 88 LEU A C 1
ATOM 690 O O . LEU A 1 88 ? 10.134 2.900 6.577 1.00 93.06 88 LEU A O 1
ATOM 694 N N . PRO A 1 89 ? 9.638 0.817 7.251 1.00 86.88 89 PRO A N 1
ATOM 695 C CA . PRO A 1 89 ? 10.547 0.826 8.398 1.00 86.88 89 PRO A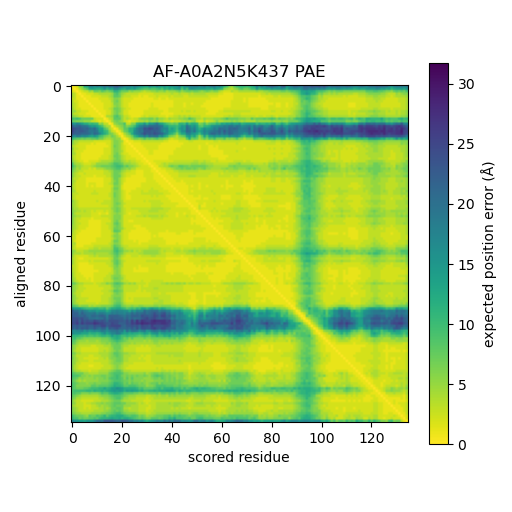 CA 1
ATOM 696 C C . PRO A 1 89 ? 11.975 1.221 8.006 1.00 86.88 89 PRO A C 1
ATOM 698 O O . PRO A 1 89 ? 12.497 0.748 6.991 1.00 86.88 89 PRO A O 1
ATOM 701 N N . ALA A 1 90 ? 12.616 2.079 8.809 1.00 77.12 90 ALA A N 1
ATOM 702 C CA . ALA A 1 90 ? 13.973 2.573 8.549 1.00 77.12 90 ALA A CA 1
ATOM 703 C C . ALA A 1 90 ? 15.030 1.455 8.581 1.00 77.12 90 ALA A C 1
ATOM 705 O O . ALA A 1 90 ? 15.989 1.480 7.809 1.00 77.12 90 ALA A O 1
ATOM 706 N N . THR A 1 91 ? 14.829 0.458 9.443 1.00 66.81 91 THR A N 1
ATOM 707 C CA . THR A 1 91 ? 15.721 -0.693 9.580 1.00 66.81 91 THR A CA 1
ATOM 708 C C . THR A 1 91 ? 15.144 -1.869 8.788 1.0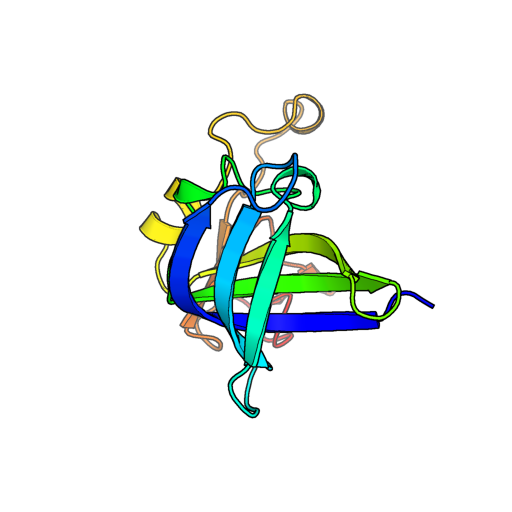0 66.81 91 THR A C 1
ATOM 710 O O . THR A 1 91 ? 14.030 -2.304 9.092 1.00 66.81 91 THR A O 1
ATOM 713 N N . PRO A 1 92 ? 15.867 -2.416 7.792 1.00 61.47 92 PRO A N 1
ATOM 714 C CA . PRO A 1 92 ? 15.511 -3.700 7.194 1.00 61.47 92 PRO A CA 1
ATOM 715 C C . PRO A 1 92 ? 15.406 -4.757 8.299 1.00 61.47 92 PRO A C 1
ATOM 717 O O . PRO A 1 92 ? 16.189 -4.718 9.249 1.00 61.47 92 PRO A O 1
ATOM 720 N N . SER A 1 93 ? 14.469 -5.708 8.201 1.00 58.09 93 SER A N 1
ATOM 721 C CA . SER A 1 93 ? 14.406 -6.787 9.196 1.00 58.09 93 SER A CA 1
ATOM 722 C C . SER A 1 93 ? 15.777 -7.478 9.288 1.00 58.09 93 SER A C 1
ATOM 724 O O . SER A 1 93 ? 16.471 -7.618 8.279 1.00 58.09 93 SER A O 1
ATOM 726 N N . ALA A 1 94 ? 16.203 -7.882 10.489 1.00 54.44 94 ALA A N 1
ATOM 727 C CA . ALA A 1 94 ? 17.558 -8.396 10.743 1.00 54.44 94 ALA A CA 1
ATOM 728 C C . ALA A 1 94 ? 17.968 -9.581 9.833 1.00 54.44 94 ALA A C 1
ATOM 730 O O . ALA A 1 94 ? 19.155 -9.841 9.649 1.00 54.44 94 ALA A O 1
ATOM 731 N N . ALA A 1 95 ? 16.998 -10.254 9.203 1.00 54.03 95 ALA A N 1
ATOM 732 C CA . ALA A 1 95 ? 17.211 -11.297 8.204 1.00 54.03 95 ALA A CA 1
ATOM 733 C C . ALA A 1 95 ? 17.842 -10.797 6.879 1.00 54.03 95 ALA A C 1
ATOM 735 O O . ALA A 1 95 ? 18.373 -11.601 6.115 1.00 54.03 95 ALA A O 1
ATOM 736 N N . ALA A 1 96 ? 17.820 -9.488 6.599 1.00 55.31 96 ALA A N 1
ATOM 737 C CA . ALA A 1 96 ? 18.260 -8.897 5.330 1.00 55.31 96 ALA A CA 1
ATOM 738 C C . ALA A 1 96 ? 19.750 -8.492 5.279 1.00 55.31 96 ALA A C 1
ATOM 740 O O . ALA A 1 96 ? 20.225 -8.039 4.243 1.00 55.31 96 ALA A O 1
ATOM 741 N N . LEU A 1 97 ? 20.520 -8.662 6.359 1.00 58.78 97 LEU A N 1
ATOM 742 C CA . LEU A 1 97 ? 21.887 -8.116 6.462 1.00 58.78 97 LEU A CA 1
ATOM 743 C C . LEU A 1 97 ? 22.977 -8.916 5.726 1.00 58.78 97 LEU A C 1
ATOM 745 O O . LEU A 1 97 ? 24.149 -8.557 5.794 1.00 58.78 97 LEU A O 1
ATOM 749 N N . SER A 1 98 ? 22.634 -9.997 5.021 1.00 62.69 98 SER A N 1
ATOM 750 C CA . SER A 1 98 ? 23.645 -10.835 4.362 1.00 62.69 98 SER A CA 1
ATOM 751 C C . SER A 1 98 ? 24.096 -10.306 2.996 1.00 62.69 98 SER A C 1
ATOM 753 O O . SER A 1 98 ? 25.167 -10.701 2.533 1.00 62.69 98 SER A O 1
ATOM 755 N N . ARG A 1 99 ? 23.299 -9.456 2.323 1.00 64.06 99 ARG A N 1
ATOM 756 C CA . ARG A 1 99 ? 23.552 -8.976 0.948 1.00 64.06 99 ARG A CA 1
ATOM 757 C C . ARG A 1 99 ? 22.878 -7.620 0.695 1.00 64.06 99 ARG A C 1
ATOM 759 O O . ARG A 1 99 ? 21.861 -7.340 1.324 1.00 64.06 99 ARG A O 1
ATOM 766 N N . PRO A 1 100 ? 23.370 -6.803 -0.256 1.00 71.38 100 PRO A N 1
ATOM 767 C CA . PRO A 1 100 ? 22.629 -5.639 -0.733 1.00 71.38 100 PRO A CA 1
ATOM 768 C C . PRO A 1 100 ? 21.259 -6.070 -1.276 1.00 71.38 100 PRO A C 1
ATOM 770 O O . PRO A 1 100 ? 21.183 -6.837 -2.235 1.00 71.38 100 PRO A O 1
ATOM 773 N N . THR A 1 101 ? 20.180 -5.585 -0.665 1.00 76.12 101 THR A N 1
ATOM 774 C CA . THR A 1 101 ? 18.801 -5.836 -1.108 1.00 76.12 101 THR A CA 1
ATOM 775 C C . THR A 1 101 ? 18.193 -4.580 -1.714 1.00 76.12 101 THR A C 1
ATOM 777 O O . THR A 1 101 ? 18.279 -3.495 -1.134 1.00 76.12 101 THR A O 1
ATOM 780 N N . ILE A 1 102 ? 17.528 -4.730 -2.860 1.00 84.44 102 ILE A N 1
ATOM 781 C CA . ILE A 1 102 ? 16.717 -3.665 -3.454 1.00 84.44 102 ILE A CA 1
ATOM 782 C C . ILE A 1 102 ? 15.505 -3.435 -2.541 1.00 84.44 102 ILE A C 1
ATOM 784 O O . ILE A 1 102 ? 14.716 -4.347 -2.303 1.00 84.44 102 ILE A O 1
ATOM 788 N N . ARG A 1 103 ? 15.384 -2.221 -1.993 1.00 86.56 103 ARG A N 1
ATOM 789 C CA . ARG A 1 103 ? 14.278 -1.838 -1.093 1.00 86.56 103 ARG A CA 1
ATOM 790 C C . ARG A 1 103 ? 13.034 -1.394 -1.857 1.00 86.56 103 ARG A C 1
ATOM 792 O O . ARG A 1 103 ? 11.926 -1.556 -1.353 1.00 86.56 103 ARG A O 1
ATOM 799 N N . ALA A 1 104 ? 13.235 -0.804 -3.030 1.00 92.38 104 ALA A N 1
ATOM 800 C CA . ALA A 1 104 ? 12.168 -0.356 -3.903 1.00 92.38 104 ALA A CA 1
ATOM 801 C C . ALA A 1 104 ? 12.641 -0.279 -5.356 1.00 92.38 104 ALA A C 1
ATOM 803 O O . ALA A 1 104 ? 13.820 -0.011 -5.609 1.00 92.38 104 ALA A O 1
ATOM 804 N N . TYR A 1 105 ? 11.715 -0.439 -6.297 1.00 94.44 105 TYR A N 1
ATOM 805 C CA 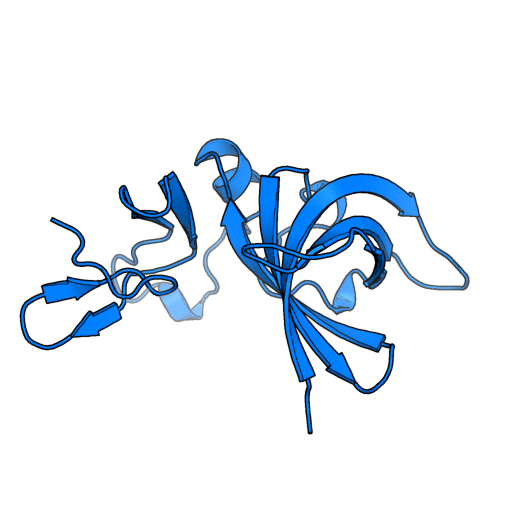. TYR A 1 105 ? 11.961 -0.272 -7.729 1.00 94.44 105 TYR A CA 1
ATOM 806 C C . TYR A 1 105 ? 10.802 0.475 -8.398 1.00 94.44 105 TYR A C 1
ATOM 808 O O . TYR A 1 105 ? 9.674 0.445 -7.915 1.00 94.44 105 TYR A O 1
ATOM 816 N N . HIS A 1 106 ? 11.072 1.158 -9.508 1.00 96.50 106 HIS A N 1
ATOM 817 C CA . HIS A 1 106 ? 10.047 1.855 -10.283 1.00 96.50 106 HIS A CA 1
ATOM 818 C C . HIS A 1 106 ? 9.607 0.998 -11.470 1.00 96.50 106 HIS A C 1
ATOM 820 O O . HIS A 1 106 ? 10.451 0.472 -12.195 1.00 96.50 106 HIS A O 1
ATOM 826 N N . CYS A 1 107 ? 8.298 0.890 -11.697 1.00 96.50 107 CYS A N 1
ATOM 827 C CA . CYS A 1 107 ? 7.748 0.318 -12.921 1.00 96.50 107 CYS A CA 1
ATOM 828 C C . CYS A 1 107 ? 7.206 1.441 -13.818 1.00 96.50 107 CYS A C 1
ATOM 830 O O . CYS A 1 107 ? 6.185 2.037 -13.468 1.00 96.50 107 CYS A O 1
ATOM 832 N N . PRO A 1 108 ? 7.808 1.694 -14.995 1.00 94.88 108 PRO A N 1
ATOM 833 C CA . PRO A 1 108 ? 7.322 2.720 -15.920 1.00 94.88 108 PRO A CA 1
ATOM 834 C C . PRO A 1 108 ? 5.899 2.461 -16.428 1.00 94.88 108 PRO A C 1
ATOM 836 O O . PRO A 1 108 ? 5.128 3.398 -16.598 1.00 94.88 108 PRO A O 1
ATOM 839 N N . ALA A 1 109 ? 5.535 1.191 -16.624 1.00 94.62 109 ALA A N 1
ATOM 840 C CA . ALA A 1 109 ? 4.224 0.810 -17.141 1.00 94.62 109 ALA A CA 1
ATOM 841 C C . ALA A 1 109 ? 3.088 1.104 -16.154 1.00 94.62 109 ALA A C 1
ATOM 843 O O . ALA A 1 109 ? 2.053 1.629 -16.545 1.00 94.62 109 ALA A O 1
ATOM 844 N N . CYS A 1 110 ? 3.300 0.806 -14.869 1.00 94.44 110 CYS A N 1
ATOM 845 C CA . CYS A 1 110 ? 2.346 1.167 -13.819 1.00 94.44 110 CYS A CA 1
ATOM 846 C C . CYS A 1 110 ? 2.468 2.645 -13.414 1.00 94.44 110 CYS A C 1
ATOM 848 O O . CYS A 1 110 ? 1.541 3.193 -12.830 1.00 94.44 110 CYS A O 1
ATOM 850 N N . SER A 1 111 ? 3.617 3.280 -13.689 1.00 95.31 111 SER A N 1
ATOM 851 C CA . SER A 1 111 ? 4.006 4.584 -13.130 1.00 95.31 111 SER A CA 1
ATOM 852 C C . SER A 1 111 ? 3.922 4.604 -11.596 1.00 95.31 111 SER A C 1
ATOM 854 O O . SER A 1 111 ? 3.347 5.517 -11.003 1.00 95.31 111 SER A O 1
ATOM 856 N N . LEU A 1 112 ? 4.464 3.554 -10.964 1.00 97.06 112 LEU A N 1
ATOM 857 C CA . LEU A 1 112 ? 4.456 3.333 -9.514 1.00 97.06 112 LEU A CA 1
ATOM 858 C C . LEU A 1 112 ? 5.834 2.896 -9.008 1.00 97.06 112 LEU A C 1
ATOM 860 O O . LEU A 1 112 ? 6.600 2.228 -9.714 1.00 97.06 112 LEU A O 1
ATOM 864 N N . TRP A 1 113 ? 6.110 3.220 -7.748 1.00 97.56 113 TRP A N 1
ATOM 865 C CA . TRP A 1 113 ? 7.243 2.714 -6.981 1.00 97.56 113 TRP A CA 1
ATOM 866 C C . TRP A 1 113 ? 6.805 1.541 -6.111 1.00 97.56 113 TRP A C 1
ATOM 868 O O . TRP A 1 113 ? 5.962 1.707 -5.239 1.00 97.56 113 TRP A O 1
ATOM 878 N N . PHE A 1 114 ? 7.391 0.369 -6.326 1.00 96.81 114 PHE A N 1
ATOM 879 C CA . PHE A 1 114 ? 7.087 -0.876 -5.622 1.00 96.81 114 PHE A CA 1
ATOM 880 C C . PHE A 1 114 ? 8.047 -1.130 -4.468 1.00 96.81 114 PHE A C 1
ATOM 882 O O . PHE A 1 114 ? 9.221 -0.768 -4.548 1.00 96.81 114 PHE A O 1
ATOM 889 N N . THR A 1 115 ? 7.568 -1.805 -3.424 1.00 93.94 115 THR A N 1
ATOM 890 C CA . THR A 1 115 ? 8.395 -2.309 -2.325 1.00 93.94 115 THR A CA 1
ATOM 891 C C . THR A 1 115 ? 9.146 -3.580 -2.734 1.00 93.94 115 THR A C 1
ATOM 893 O O . THR A 1 115 ? 8.655 -4.414 -3.492 1.00 93.94 115 THR A O 1
ATOM 896 N N . GLY A 1 116 ? 10.369 -3.735 -2.225 1.00 89.81 116 GLY A N 1
ATOM 897 C CA . GLY A 1 116 ? 11.211 -4.906 -2.460 1.00 89.81 116 GLY A CA 1
ATOM 898 C C . GLY A 1 116 ? 11.892 -4.928 -3.831 1.00 89.81 116 GLY A C 1
ATOM 899 O O . GLY A 1 116 ? 12.269 -3.891 -4.378 1.00 89.81 116 GLY A O 1
ATOM 900 N N . GLN A 1 117 ? 12.087 -6.142 -4.350 1.00 88.94 117 GLN A N 1
ATOM 901 C CA . GLN A 1 117 ? 12.771 -6.417 -5.612 1.00 88.94 117 GLN A CA 1
ATOM 902 C C . GLN A 1 117 ? 11.781 -6.914 -6.677 1.00 88.94 117 GLN A C 1
ATOM 904 O O . GLN A 1 117 ? 10.795 -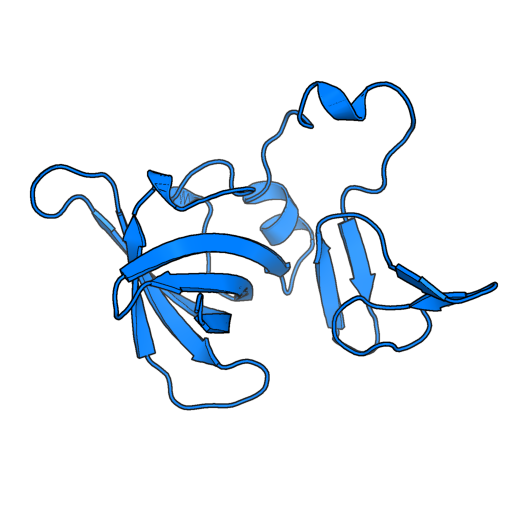7.569 -6.328 1.00 88.94 117 GLN A O 1
ATOM 909 N N . PRO A 1 118 ? 12.038 -6.645 -7.966 1.00 90.88 118 PRO A N 1
ATOM 910 C CA . PRO A 1 118 ? 11.216 -7.180 -9.045 1.00 90.88 118 PRO A CA 1
ATOM 911 C C . PRO A 1 118 ? 11.319 -8.705 -9.160 1.00 90.88 118 PRO A C 1
ATOM 913 O O . PRO A 1 118 ? 12.251 -9.322 -8.637 1.00 90.88 118 PRO A O 1
ATOM 916 N N . LEU A 1 119 ? 10.368 -9.325 -9.864 1.00 90.75 119 LEU A N 1
ATOM 917 C CA . LEU A 1 119 ? 10.399 -10.767 -10.116 1.00 90.75 119 LEU A CA 1
ATOM 918 C C . LEU A 1 119 ? 11.376 -11.073 -11.246 1.00 90.75 119 LEU A C 1
ATOM 920 O O . LEU A 1 119 ? 11.425 -10.355 -12.243 1.00 90.75 119 LEU A O 1
ATOM 924 N N . GLN A 1 120 ? 12.132 -12.159 -11.110 1.00 91.12 120 GLN A N 1
ATOM 925 C CA . GLN A 1 120 ? 12.983 -12.652 -12.184 1.00 91.12 120 GLN A CA 1
ATOM 926 C C . GLN A 1 120 ? 12.230 -13.719 -12.981 1.00 91.12 120 GLN A C 1
ATOM 928 O O . GLN A 1 120 ? 11.924 -14.788 -12.454 1.00 91.12 120 GLN A O 1
ATOM 933 N N . GLN A 1 121 ? 11.951 -13.443 -14.253 1.00 90.50 121 GLN A N 1
ATOM 934 C CA . GLN A 1 121 ? 11.393 -14.409 -15.198 1.00 90.50 121 GLN A CA 1
ATOM 935 C C . GLN A 1 121 ? 12.450 -14.710 -16.268 1.00 90.50 121 GLN A C 1
ATOM 937 O O . GLN A 1 121 ? 12.697 -13.930 -17.189 1.00 90.50 121 GLN A O 1
ATOM 942 N N . GLY A 1 122 ? 13.142 -15.842 -16.107 1.00 88.38 122 GLY A N 1
ATOM 943 C CA . GLY A 1 122 ? 14.284 -16.201 -16.948 1.00 88.38 122 GLY A CA 1
ATOM 944 C C . GLY A 1 122 ? 15.428 -15.188 -16.821 1.00 88.38 122 GLY A C 1
ATOM 945 O O . GLY A 1 122 ? 16.005 -15.019 -15.747 1.00 88.38 122 GLY A O 1
ATOM 946 N N . ALA A 1 123 ? 15.761 -14.520 -17.927 1.00 88.81 123 ALA A N 1
ATOM 947 C CA . ALA A 1 123 ? 16.819 -13.508 -17.988 1.00 88.81 123 ALA A CA 1
ATOM 948 C C . ALA A 1 123 ? 16.310 -12.061 -17.816 1.00 88.81 123 ALA A C 1
ATOM 950 O O . ALA A 1 123 ? 17.107 -11.130 -17.908 1.00 88.81 123 ALA A O 1
ATOM 951 N N . GLN A 1 124 ? 15.006 -11.854 -17.604 1.00 91.38 124 GLN A N 1
ATOM 952 C CA . GLN A 1 124 ? 14.398 -10.527 -17.494 1.00 91.38 124 GLN A CA 1
ATOM 953 C C . GLN A 1 124 ? 13.831 -10.284 -16.095 1.00 91.38 124 GLN A C 1
ATOM 955 O O . GLN A 1 124 ? 13.311 -11.193 -15.445 1.00 91.38 124 GLN A O 1
ATOM 960 N N . TRP A 1 125 ? 13.921 -9.034 -15.647 1.00 92.56 125 TRP A N 1
ATOM 961 C CA . TRP A 1 125 ? 13.214 -8.551 -14.467 1.00 92.56 125 TRP A CA 1
ATOM 962 C C . TRP A 1 125 ? 11.849 -8.025 -14.892 1.00 92.56 125 TRP A C 1
ATOM 964 O O . TRP A 1 125 ? 11.767 -7.264 -15.854 1.00 92.56 125 TRP A O 1
ATOM 974 N N . VAL A 1 126 ? 10.790 -8.408 -14.188 1.00 95.31 126 VAL A N 1
ATOM 975 C CA . VAL A 1 126 ? 9.417 -7.981 -14.477 1.00 95.31 126 VAL A CA 1
ATOM 976 C C . VAL A 1 126 ? 8.761 -7.364 -13.247 1.00 95.31 126 VAL A C 1
ATOM 978 O O . VAL A 1 126 ? 9.110 -7.668 -12.101 1.00 95.31 126 VAL A O 1
ATOM 981 N N . CYS A 1 127 ? 7.807 -6.467 -13.484 1.00 94.50 127 CYS A N 1
ATOM 982 C CA . CYS A 1 127 ? 7.001 -5.879 -12.423 1.00 94.50 127 CYS A CA 1
ATOM 983 C C . CYS A 1 127 ? 6.098 -6.933 -11.776 1.00 94.50 127 CYS A C 1
ATOM 985 O O . CYS A 1 127 ? 5.415 -7.677 -12.466 1.00 94.50 127 CYS A O 1
ATOM 987 N N . THR A 1 128 ? 6.027 -6.925 -10.446 1.00 92.12 128 THR A N 1
ATOM 988 C CA . THR A 1 128 ? 5.192 -7.834 -9.643 1.00 92.12 128 THR A CA 1
ATOM 989 C C . THR A 1 128 ? 3.685 -7.659 -9.851 1.00 92.12 128 THR A C 1
ATOM 991 O O . THR A 1 128 ? 2.923 -8.471 -9.341 1.00 92.12 128 THR A O 1
ATOM 994 N N . LEU A 1 129 ? 3.246 -6.570 -10.495 1.00 93.75 129 LEU A N 1
ATOM 995 C CA . LEU A 1 129 ? 1.828 -6.235 -10.669 1.00 93.75 129 LEU A CA 1
ATOM 996 C C . LEU A 1 129 ? 1.348 -6.378 -12.115 1.00 93.75 129 LEU A C 1
ATOM 998 O O . LEU A 1 129 ? 0.257 -6.886 -12.333 1.00 93.75 129 LEU A O 1
ATOM 1002 N N . CYS A 1 130 ? 2.128 -5.906 -13.092 1.00 93.44 130 CYS A N 1
ATOM 1003 C CA . CYS A 1 130 ? 1.726 -5.917 -14.503 1.00 93.44 130 CYS A CA 1
ATOM 1004 C C . CYS A 1 130 ? 2.515 -6.899 -15.377 1.00 93.44 130 CYS A C 1
ATOM 1006 O O . CYS A 1 130 ? 2.309 -6.907 -16.589 1.00 93.44 130 CYS A O 1
ATOM 1008 N N . ASP A 1 131 ? 3.459 -7.649 -14.799 1.00 93.75 131 ASP A N 1
ATOM 1009 C CA . ASP A 1 131 ? 4.343 -8.606 -15.482 1.00 93.75 131 ASP A CA 1
ATOM 1010 C C . ASP A 1 131 ? 5.161 -8.028 -16.654 1.00 93.75 131 ASP A C 1
ATOM 1012 O O . ASP A 1 131 ? 5.813 -8.756 -17.403 1.00 93.75 131 ASP A O 1
ATOM 1016 N N . GLN A 1 132 ? 5.191 -6.702 -16.817 1.00 93.19 132 GLN A N 1
ATOM 1017 C CA . GLN A 1 132 ? 5.980 -6.069 -17.866 1.00 93.19 132 GLN A CA 1
ATOM 1018 C C . GLN A 1 132 ? 7.460 -6.013 -17.493 1.00 93.19 132 GLN A C 1
ATOM 1020 O O . GLN A 1 132 ? 7.824 -5.753 -16.341 1.00 93.19 132 GLN A O 1
ATOM 1025 N N . GLY A 1 133 ? 8.308 -6.209 -18.503 1.00 91.12 133 GLY A N 1
ATOM 1026 C CA . GLY A 1 133 ? 9.757 -6.129 -18.376 1.00 91.12 133 GLY A CA 1
ATOM 1027 C C . GLY A 1 133 ? 10.227 -4.755 -17.902 1.00 91.12 133 GLY A C 1
ATOM 1028 O O . GLY A 1 133 ? 9.883 -3.724 -18.480 1.00 91.12 133 GLY A O 1
ATOM 1029 N N . LEU A 1 134 ? 11.054 -4.762 -16.865 1.00 88.31 134 LEU A N 1
ATOM 1030 C CA . LEU A 1 134 ? 11.776 -3.609 -16.353 1.00 88.31 134 LEU A CA 1
ATOM 1031 C C . LEU A 1 134 ? 13.095 -3.536 -17.122 1.00 88.31 134 LEU A C 1
ATOM 1033 O O . LEU A 1 134 ? 13.964 -4.394 -16.958 1.00 88.31 134 LEU A O 1
ATOM 1037 N N . ARG A 1 135 ? 13.181 -2.572 -18.038 1.00 68.94 135 ARG A N 1
ATOM 1038 C CA . ARG A 1 135 ? 14.378 -2.307 -18.840 1.00 68.94 135 ARG A CA 1
ATOM 1039 C C . ARG A 1 135 ? 15.311 -1.346 -18.126 1.00 68.94 135 ARG A C 1
ATOM 1041 O O . ARG A 1 135 ? 14.786 -0.403 -17.493 1.00 68.94 135 ARG A O 1
#

Mean predicted aligned error: 5.49 Å

Radius of gyration: 15.3 Å; Cα contacts (8 Å, |Δi|>4): 283; chains: 1; bounding box: 40×29×42 Å

Solvent-accessible surface area (backbone atoms only — not comparable to full-atom values): 7703 Å² total; per-residue (Å²): 129,73,50,75,45,49,33,34,26,69,40,68,78,43,82,46,63,70,94,89,44,61,29,36,34,30,36,26,25,38,60,96,68,64,70,75,43,81,47,70,40,46,47,88,19,44,69,59,47,59,47,69,88,42,64,54,52,52,28,33,31,41,34,34,24,59,84,91,44,55,63,34,38,34,69,45,31,14,60,42,64,65,60,42,56,64,19,33,52,90,67,73,63,85,87,54,77,86,54,97,70,59,65,57,46,74,37,82,91,78,58,31,26,32,55,35,66,67,43,75,58,88,95,43,40,20,38,88,85,76,67,46,74,62,128

Nearest PDB structures (foldseek):
  3q6c-assembly14_O  TM=6.630E-01  e=7.965E-02  Klebsiella variicola At-22
  2cqa-assembly1_A  TM=5.303E-01  e=2.276E-01  Homo sapiens
  5ly5-assembly1_A-2  TM=4.900E-01  e=3.651E-01  Pyrobaculum calidifontis
  8p7x-assembly1_P  TM=4.581E-01  e=2.293E+00  Mycoplasmoides pneumoniae M129
  1ueb-assembly2_B  TM=4.055E-01  e=3.489E+00  Thermus thermophilus